Protein AF-A0A2D5MVH7-F1 (afdb_monomer_lite)

Secondary structure (DSSP, 8-state):
-HHHHHHHHTTT--HHHHHHHHHHHHHHHHHHHHHHHHHHS--TT-EETTEEHHHHHHHHHHHHHHHHHHHHHHHHHHHHHHHHT---HHHHHHHHHHHHHHHHHHHHHHH-BSS-HHHHHHHHHHHHHHHHIIIIIIIIIHHHH----GGG--

Foldseek 3Di:
DVVVLVCLLQLNDDDPSVVVLVVLVVLLVVLVVLLVCCLVPPDQDKDFPNHTSVVCVVVLVVLVVQLCVLVVCQSVVSVVCSVVVHDDPSNLVSLVSNLVSLQVSLSRLQRIDDRDPVSSVSSNVSSCSNNCSSVPPRNPVSVVSNDRPPPPDD

Radius of gyration: 17.83 Å; chains: 1; bounding box: 40×26×57 Å

Sequence (154 aa):
MQEEQVSKLWAGLQGTIYYVWFTSMCLTVLSYAYMFYVFVWAPEDAMIFSWSIADTEPFLCACYTLFLGSASQYAYIAITDVRNRERSLLLVANLWLTALMSLLIGSCAISLNRVSDTTNILSIVAGLIFTIHHVVFDAIFWQQSFKPNYNQIV

pLDDT: mean 86.63, std 14.58, range [39.38, 98.25]

Structure (mmCIF, N/CA/C/O backbone):
data_AF-A0A2D5MVH7-F1
#
_entry.id   AF-A0A2D5MVH7-F1
#
loop_
_atom_site.group_PDB
_atom_site.id
_atom_site.type_symbol
_atom_site.label_atom_id
_atom_site.label_alt_id
_atom_site.label_comp_id
_atom_site.label_asym_id
_atom_site.label_entity_id
_atom_site.label_seq_id
_atom_site.pdbx_PDB_ins_code
_atom_site.Cartn_x
_atom_site.Cartn_y
_atom_site.Cartn_z
_atom_site.occupancy
_atom_site.B_iso_or_equiv
_atom_site.auth_seq_id
_atom_site.auth_comp_id
_atom_site.auth_asym_id
_atom_site.auth_atom_id
_atom_site.pdbx_PDB_model_num
ATOM 1 N N . MET A 1 1 ? -20.103 -15.698 24.035 1.00 46.56 1 MET A N 1
ATOM 2 C CA . MET A 1 1 ? -18.987 -14.948 24.661 1.00 46.56 1 MET A CA 1
ATOM 3 C C . MET A 1 1 ? -17.780 -14.818 23.726 1.00 46.56 1 MET A C 1
ATOM 5 O O . MET A 1 1 ? -17.290 -13.711 23.564 1.00 46.56 1 MET A O 1
ATOM 9 N N . GLN A 1 2 ? -17.338 -15.893 23.056 1.00 48.47 2 GLN A N 1
ATOM 10 C CA . GLN A 1 2 ? -16.216 -15.845 22.101 1.00 48.47 2 GLN A CA 1
ATOM 11 C C . GLN A 1 2 ? -16.541 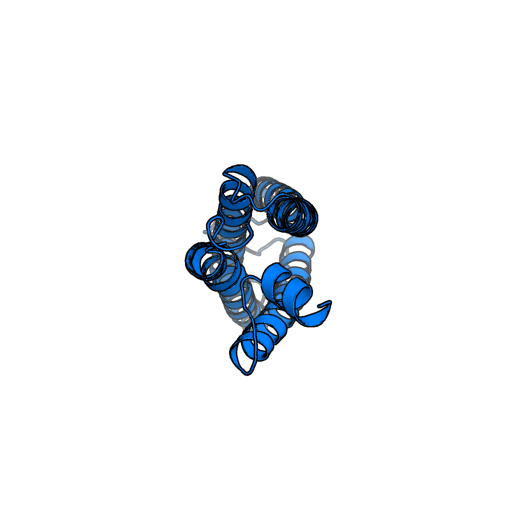-15.065 20.807 1.00 48.47 2 GLN A C 1
ATOM 13 O O . GLN A 1 2 ? -15.754 -14.215 20.410 1.00 48.47 2 GLN A O 1
ATOM 18 N N . GLU A 1 3 ? -17.722 -15.251 20.204 1.00 50.97 3 GLU A N 1
ATOM 19 C CA . GLU A 1 3 ? -18.151 -14.492 19.006 1.00 50.97 3 GLU A CA 1
ATOM 20 C C . GLU A 1 3 ? -18.266 -12.981 19.248 1.00 50.97 3 GLU A C 1
ATOM 22 O O . GLU A 1 3 ? -17.889 -12.178 18.400 1.00 50.97 3 GLU A O 1
ATOM 27 N N . GLU A 1 4 ? -18.728 -12.576 20.431 1.00 53.41 4 GLU A N 1
ATOM 28 C CA . GLU A 1 4 ? -18.854 -11.163 20.788 1.00 53.41 4 GLU A CA 1
ATOM 29 C C . GLU A 1 4 ? -17.474 -10.492 20.900 1.00 53.41 4 GLU A C 1
ATOM 31 O O . GLU A 1 4 ? -17.282 -9.379 20.410 1.00 53.41 4 GLU A O 1
ATOM 36 N N . GLN A 1 5 ? -16.490 -11.197 21.475 1.00 51.62 5 GLN A N 1
ATOM 37 C CA . GLN A 1 5 ? -15.095 -10.753 21.544 1.00 51.62 5 GLN A CA 1
ATOM 38 C C . GLN A 1 5 ? -14.421 -10.730 20.166 1.00 51.62 5 GLN A C 1
ATOM 40 O O . GLN A 1 5 ? -13.716 -9.771 19.862 1.00 51.62 5 GLN A O 1
ATOM 45 N N . VAL A 1 6 ? -14.677 -11.727 19.312 1.00 52.75 6 VAL A N 1
ATOM 46 C CA . VAL A 1 6 ? -14.183 -11.758 17.923 1.00 52.75 6 VAL A CA 1
ATOM 47 C C . VAL A 1 6 ? -14.776 -10.606 17.111 1.00 52.75 6 VAL A C 1
ATOM 49 O O . VAL A 1 6 ? -14.044 -9.927 16.398 1.00 52.75 6 VAL A O 1
ATOM 52 N N . SER A 1 7 ? -16.067 -10.305 17.273 1.00 54.56 7 SER A N 1
ATOM 53 C CA . SER A 1 7 ? -16.689 -9.165 16.591 1.00 54.56 7 SER A CA 1
ATOM 54 C C . SER A 1 7 ? -16.115 -7.818 17.041 1.00 54.56 7 SER A C 1
ATOM 56 O O . SER A 1 7 ? -15.968 -6.902 16.233 1.00 54.56 7 SER A O 1
ATOM 58 N N . LYS A 1 8 ? -15.728 -7.711 18.320 1.00 56.12 8 LYS A N 1
ATOM 59 C CA . LYS A 1 8 ? -15.051 -6.537 18.885 1.00 56.12 8 LYS A CA 1
ATOM 60 C C . LYS A 1 8 ? -13.610 -6.408 18.379 1.00 56.12 8 LYS A C 1
ATOM 62 O O . LYS A 1 8 ? -13.152 -5.284 18.193 1.00 56.12 8 LYS A O 1
ATOM 67 N N . LEU A 1 9 ? -12.932 -7.526 18.100 1.00 56.19 9 LEU A N 1
ATOM 68 C CA . LEU A 1 9 ? -11.567 -7.551 17.561 1.00 56.19 9 LEU A CA 1
ATOM 69 C C . LEU A 1 9 ? -11.475 -6.900 16.170 1.00 56.19 9 LEU A C 1
ATOM 71 O O . LEU A 1 9 ? -10.491 -6.239 15.858 1.00 56.19 9 LEU A O 1
ATOM 75 N N . TRP A 1 10 ? -12.537 -7.029 15.372 1.00 63.31 10 TRP A N 1
ATOM 76 C CA . TRP A 1 10 ? -12.631 -6.487 14.013 1.00 63.31 10 TRP A CA 1
ATOM 77 C C . TRP A 1 10 ? -13.477 -5.213 13.924 1.00 63.31 10 TRP A C 1
ATOM 79 O O . TRP A 1 10 ? -14.102 -4.955 12.898 1.00 63.31 10 TRP A O 1
ATOM 89 N N . ALA A 1 11 ? -13.550 -4.431 15.007 1.00 62.09 11 ALA A N 1
ATOM 90 C CA . ALA A 1 11 ? -14.306 -3.175 15.057 1.00 62.09 11 ALA A CA 1
ATOM 91 C C . ALA A 1 11 ? -15.783 -3.296 14.614 1.00 62.09 11 ALA A C 1
ATOM 93 O O . ALA A 1 11 ? -16.362 -2.339 14.106 1.00 62.09 11 ALA A O 1
ATOM 94 N N . GLY A 1 12 ? -16.402 -4.466 14.798 1.00 63.19 12 GLY A N 1
ATOM 95 C CA . GLY A 1 12 ? -17.782 -4.721 14.388 1.00 63.19 12 GLY A CA 1
ATOM 96 C C . GLY A 1 12 ? -17.965 -5.130 12.922 1.00 63.19 12 GLY A C 1
ATOM 97 O O . GLY A 1 12 ? -19.104 -5.136 12.458 1.00 63.19 12 GLY A O 1
ATOM 98 N N . LEU A 1 13 ? -16.902 -5.495 12.189 1.00 69.56 13 LEU A N 1
ATOM 99 C CA . LEU A 1 13 ? -17.022 -6.085 10.849 1.00 69.56 13 LEU A CA 1
ATOM 100 C C . LEU A 1 13 ? -17.851 -7.376 10.910 1.00 69.56 13 LEU A C 1
ATOM 102 O O . LEU A 1 13 ? -17.404 -8.400 11.424 1.00 69.56 13 LEU A O 1
ATOM 106 N N . GLN A 1 14 ? -19.068 -7.323 10.372 1.00 75.25 14 GLN A N 1
ATOM 107 C CA . GLN A 1 14 ? -19.988 -8.456 10.278 1.00 75.25 14 GLN A CA 1
ATOM 108 C C . GLN A 1 14 ? -20.748 -8.421 8.943 1.00 75.25 14 GLN A C 1
ATOM 110 O O . GLN A 1 14 ? -20.835 -7.383 8.279 1.00 75.25 14 GLN A O 1
ATOM 115 N N . GLY A 1 15 ? -21.311 -9.566 8.547 1.00 82.31 15 GLY A N 1
ATOM 116 C CA . GLY A 1 15 ? -22.154 -9.684 7.355 1.00 82.31 15 GLY A CA 1
ATOM 117 C C . GLY A 1 15 ? -21.433 -9.297 6.059 1.00 82.31 15 GLY A C 1
ATOM 118 O O . GLY A 1 15 ? -20.262 -9.613 5.864 1.00 82.31 15 GLY A O 1
ATOM 119 N N . THR A 1 16 ? -22.128 -8.601 5.158 1.00 85.94 16 THR A N 1
ATOM 120 C CA . THR A 1 16 ? -21.599 -8.219 3.836 1.00 85.94 16 THR A CA 1
ATOM 121 C C . THR A 1 16 ? -20.326 -7.377 3.916 1.00 85.94 16 THR A C 1
ATOM 123 O O . THR A 1 16 ? -19.423 -7.565 3.105 1.00 85.94 16 THR A O 1
ATOM 126 N N . ILE A 1 17 ? -20.217 -6.483 4.905 1.00 83.62 17 ILE A N 1
ATOM 127 C CA . ILE A 1 17 ? -19.053 -5.595 5.046 1.00 83.62 17 ILE A CA 1
ATOM 128 C C . ILE A 1 17 ? -17.791 -6.410 5.350 1.00 83.62 17 ILE A C 1
ATOM 130 O O . ILE A 1 17 ? -16.737 -6.119 4.792 1.00 83.62 17 ILE A O 1
ATOM 134 N N . TYR A 1 18 ? -17.904 -7.474 6.155 1.00 84.25 18 TYR A N 1
ATOM 135 C CA . TYR A 1 18 ? -16.789 -8.388 6.407 1.00 84.25 18 TYR A CA 1
ATOM 136 C C . TYR A 1 18 ? -16.282 -9.039 5.114 1.00 84.25 18 TYR A C 1
ATOM 138 O O . TYR A 1 18 ? -15.082 -9.033 4.861 1.00 84.25 18 TYR A O 1
ATOM 146 N N . TYR A 1 19 ? -17.179 -9.547 4.262 1.00 89.00 19 TYR A N 1
ATOM 147 C CA . TYR A 1 19 ? 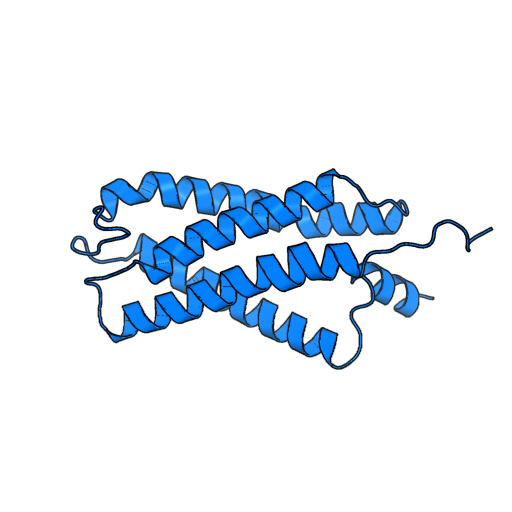-16.775 -10.178 3.001 1.00 89.00 19 TYR A CA 1
ATOM 148 C C . TYR A 1 19 ? -16.145 -9.184 2.023 1.00 89.00 19 TYR A C 1
ATOM 150 O O . TYR A 1 19 ? -15.166 -9.526 1.361 1.00 89.00 19 TYR A O 1
ATOM 158 N N . VAL A 1 20 ? -16.662 -7.953 1.951 1.00 90.81 20 VAL A N 1
ATOM 159 C CA . VAL A 1 20 ? -16.069 -6.882 1.134 1.00 90.81 20 VAL A CA 1
ATOM 160 C C . VAL A 1 20 ? -14.669 -6.537 1.639 1.00 90.81 20 VAL A C 1
ATOM 162 O O . VAL A 1 20 ? -13.729 -6.498 0.846 1.00 90.81 20 VAL A O 1
ATOM 165 N N . TRP A 1 21 ? -14.517 -6.350 2.952 1.00 90.38 21 TRP A N 1
ATOM 166 C CA . TRP A 1 21 ? -13.227 -6.083 3.582 1.00 90.38 21 TRP A CA 1
ATOM 167 C C . TRP A 1 21 ? -12.229 -7.220 3.333 1.00 90.38 21 TRP A C 1
ATOM 169 O O . TRP A 1 21 ? -11.128 -6.970 2.850 1.00 90.38 21 TRP A O 1
ATOM 179 N N . PHE A 1 22 ? -12.627 -8.470 3.580 1.00 90.50 22 PHE A N 1
ATOM 180 C CA . PHE A 1 22 ? -11.770 -9.644 3.415 1.00 90.50 22 PHE A CA 1
ATOM 181 C C . PHE A 1 22 ? -11.350 -9.850 1.956 1.00 90.50 22 PHE A C 1
ATOM 183 O O . PHE A 1 22 ? -10.175 -10.069 1.670 1.00 90.50 22 PHE A O 1
ATOM 190 N N . THR A 1 23 ? -12.289 -9.714 1.015 1.00 94.38 23 THR A N 1
ATOM 191 C CA . THR A 1 23 ? -11.983 -9.777 -0.424 1.00 94.38 23 THR A CA 1
ATOM 192 C C . THR A 1 23 ? -10.993 -8.681 -0.800 1.00 94.38 23 THR A C 1
ATOM 194 O O . THR A 1 23 ? -10.003 -8.944 -1.479 1.00 94.38 23 THR A O 1
ATOM 197 N N . SER A 1 24 ? -11.229 -7.456 -0.323 1.00 95.25 24 SER A N 1
ATOM 198 C CA . SER A 1 24 ? -10.323 -6.338 -0.553 1.00 95.25 24 SER A CA 1
ATOM 199 C C . SER A 1 24 ? -8.940 -6.607 0.042 1.00 95.25 24 SER A C 1
ATOM 201 O O . SER A 1 24 ? -7.961 -6.347 -0.640 1.00 95.25 24 SER A O 1
ATOM 203 N N . MET A 1 25 ? -8.840 -7.200 1.234 1.00 93.81 25 MET A N 1
ATOM 204 C CA . MET A 1 25 ? -7.570 -7.584 1.861 1.00 93.81 25 MET A CA 1
ATOM 205 C C . MET A 1 25 ? -6.810 -8.611 1.010 1.00 93.81 25 MET A C 1
ATOM 207 O O . MET A 1 25 ? -5.621 -8.438 0.749 1.00 93.81 25 MET A O 1
ATOM 211 N N . CYS A 1 26 ? -7.483 -9.659 0.523 1.00 96.38 26 CYS A N 1
ATOM 212 C CA . CYS A 1 26 ? -6.863 -10.644 -0.367 1.00 96.38 26 CYS A CA 1
ATOM 213 C C . CYS A 1 26 ? -6.345 -9.997 -1.658 1.00 96.38 26 CYS A C 1
ATOM 215 O O . CYS A 1 26 ? -5.221 -10.272 -2.077 1.00 96.38 26 CYS A O 1
ATOM 217 N N . LEU A 1 27 ? -7.138 -9.110 -2.266 1.00 97.44 27 LEU A N 1
ATOM 218 C CA . LEU A 1 27 ? -6.720 -8.366 -3.453 1.00 97.44 27 LEU A CA 1
ATOM 219 C C . LEU A 1 27 ? -5.535 -7.442 -3.150 1.00 97.44 27 LEU A C 1
ATOM 221 O O . LEU A 1 27 ? -4.608 -7.383 -3.944 1.00 97.44 27 LEU A O 1
ATOM 225 N N . THR A 1 28 ? -5.511 -6.785 -1.992 1.00 96.38 28 THR A N 1
ATOM 226 C CA . THR A 1 28 ? -4.395 -5.946 -1.532 1.00 96.38 28 THR A CA 1
ATOM 227 C C . THR A 1 28 ? -3.100 -6.738 -1.398 1.00 96.38 28 THR A C 1
ATOM 229 O O . THR A 1 28 ? -2.061 -6.270 -1.855 1.00 96.38 28 THR A O 1
ATOM 232 N N . VAL A 1 29 ? -3.146 -7.955 -0.845 1.00 95.19 29 VAL A N 1
ATOM 233 C CA . VAL A 1 29 ? -1.968 -8.839 -0.752 1.00 95.19 29 VAL A CA 1
ATOM 234 C C . VAL A 1 29 ? -1.451 -9.221 -2.141 1.00 95.19 29 VAL A C 1
ATOM 236 O O . VAL A 1 29 ? -0.244 -9.171 -2.383 1.00 95.19 29 VAL A O 1
ATOM 239 N N . LEU A 1 30 ? -2.348 -9.560 -3.072 1.00 97.50 30 LEU A N 1
ATOM 240 C CA . LEU A 1 30 ? -1.970 -9.873 -4.454 1.00 97.50 30 LEU A CA 1
ATOM 241 C C . LEU A 1 30 ? -1.393 -8.649 -5.178 1.00 97.50 30 LEU A C 1
ATOM 243 O O . LEU A 1 30 ? -0.358 -8.760 -5.830 1.00 97.50 30 LEU A O 1
ATOM 247 N N . SER A 1 31 ? -2.018 -7.481 -5.020 1.00 97.62 31 SER A N 1
ATOM 248 C CA . SER A 1 31 ? -1.546 -6.209 -5.572 1.00 97.62 31 SER A CA 1
ATOM 249 C C . SER A 1 31 ? -0.171 -5.836 -5.033 1.00 97.62 31 SER A C 1
ATOM 251 O O . SER A 1 31 ? 0.693 -5.437 -5.807 1.00 97.62 31 SER A O 1
ATOM 253 N N . TYR A 1 32 ? 0.060 -6.006 -3.729 1.00 95.50 32 TYR A N 1
ATOM 254 C CA . TYR A 1 32 ? 1.365 -5.792 -3.108 1.00 95.50 32 TYR A CA 1
ATOM 255 C C . TYR A 1 32 ? 2.429 -6.704 -3.724 1.00 95.50 32 TYR A C 1
ATOM 257 O O . TYR A 1 32 ? 3.468 -6.219 -4.166 1.00 95.50 32 TYR A O 1
ATOM 265 N N . ALA A 1 33 ? 2.163 -8.013 -3.800 1.00 95.56 33 ALA A N 1
ATOM 266 C CA . ALA A 1 33 ? 3.109 -8.977 -4.360 1.00 95.56 33 ALA A CA 1
ATOM 267 C C . ALA A 1 33 ? 3.419 -8.679 -5.836 1.00 95.56 33 ALA A C 1
ATOM 269 O O . ALA A 1 33 ? 4.578 -8.717 -6.248 1.00 95.56 33 ALA A O 1
ATOM 270 N N . TYR A 1 34 ? 2.391 -8.328 -6.613 1.00 96.75 34 TYR A N 1
ATOM 271 C CA . TYR A 1 34 ? 2.537 -7.918 -8.004 1.00 96.75 34 TYR A CA 1
ATOM 272 C C . TYR A 1 34 ? 3.378 -6.642 -8.144 1.00 96.75 34 TYR A C 1
ATOM 274 O O . TYR A 1 34 ? 4.341 -6.638 -8.902 1.00 96.75 34 TYR A O 1
ATOM 282 N N . MET A 1 35 ? 3.063 -5.572 -7.408 1.00 96.00 35 MET A N 1
ATOM 283 C CA . MET A 1 35 ? 3.806 -4.309 -7.501 1.00 96.00 35 MET A CA 1
ATOM 284 C C . MET A 1 35 ? 5.252 -4.462 -7.039 1.00 96.00 35 MET A C 1
ATOM 286 O O . MET A 1 35 ? 6.151 -3.919 -7.674 1.00 96.00 35 MET A O 1
ATOM 290 N N . PHE A 1 36 ? 5.492 -5.230 -5.974 1.00 94.25 36 PHE A N 1
ATOM 291 C CA . PHE A 1 36 ? 6.843 -5.553 -5.528 1.00 94.25 36 PHE A CA 1
ATOM 292 C C . PHE A 1 36 ? 7.629 -6.264 -6.638 1.00 94.25 36 PHE A C 1
ATOM 294 O O . PHE A 1 36 ? 8.756 -5.874 -6.941 1.00 94.25 36 PHE A O 1
ATOM 301 N N . TYR A 1 37 ? 7.010 -7.250 -7.299 1.00 93.94 37 TYR A N 1
ATOM 302 C CA . TYR A 1 37 ? 7.608 -7.919 -8.452 1.00 93.94 37 TYR A CA 1
ATOM 303 C C . TYR A 1 37 ? 7.871 -6.958 -9.621 1.00 93.94 37 TYR A C 1
ATOM 305 O O . TYR A 1 37 ? 8.937 -6.966 -10.226 1.00 93.94 37 TYR A O 1
ATOM 313 N N . VAL A 1 38 ? 6.930 -6.080 -9.944 1.00 94.06 38 VAL A N 1
ATOM 314 C CA . VAL A 1 38 ? 7.136 -5.137 -11.044 1.00 94.06 38 VAL A CA 1
ATOM 315 C C . VAL A 1 38 ? 8.263 -4.160 -10.734 1.00 94.06 38 VAL A C 1
ATOM 317 O O . VAL A 1 38 ? 9.072 -3.914 -11.612 1.00 94.06 38 VAL A O 1
ATOM 320 N N . PHE A 1 39 ? 8.367 -3.622 -9.519 1.00 93.56 39 PHE A N 1
ATOM 321 C CA . PHE A 1 39 ? 9.405 -2.634 -9.214 1.00 93.56 39 PHE A CA 1
ATOM 322 C C . PHE A 1 39 ? 10.808 -3.223 -9.104 1.00 93.56 39 PHE A C 1
ATOM 324 O O . PHE A 1 39 ? 11.762 -2.566 -9.504 1.00 93.56 39 PHE A O 1
ATOM 331 N N . VAL A 1 40 ? 10.948 -4.442 -8.581 1.00 91.19 40 VAL A N 1
ATOM 332 C CA . VAL A 1 40 ? 12.267 -5.080 -8.431 1.00 91.19 40 VAL A CA 1
ATOM 333 C C . VAL A 1 40 ? 12.768 -5.667 -9.756 1.00 91.19 40 VAL A C 1
ATOM 335 O O . VAL A 1 40 ? 13.970 -5.683 -9.995 1.00 91.19 40 VAL A O 1
ATOM 338 N N . TRP A 1 41 ? 11.866 -6.129 -10.627 1.00 91.00 41 TRP A N 1
ATOM 339 C CA . TRP A 1 41 ? 12.211 -6.745 -11.916 1.00 91.00 41 TRP A CA 1
ATOM 340 C C . TRP A 1 41 ? 11.783 -5.895 -13.124 1.00 91.00 41 TRP A C 1
ATOM 342 O O . TRP A 1 41 ? 11.663 -6.415 -14.235 1.00 91.00 41 TRP A O 1
ATOM 352 N N . ALA A 1 42 ? 11.536 -4.597 -12.924 1.00 85.38 42 ALA A N 1
ATOM 353 C CA . ALA A 1 42 ? 11.261 -3.665 -14.014 1.00 85.38 42 ALA A CA 1
ATOM 354 C C . ALA A 1 42 ? 12.464 -3.590 -14.972 1.00 85.38 42 ALA A C 1
ATOM 356 O O . ALA A 1 42 ? 13.611 -3.684 -14.528 1.00 85.38 42 ALA A O 1
ATOM 357 N N . PRO A 1 43 ? 12.226 -3.397 -16.280 1.00 81.81 43 PRO A N 1
ATOM 358 C CA . PRO A 1 43 ? 13.307 -3.155 -17.223 1.00 81.81 43 PRO A CA 1
ATOM 359 C C . PRO A 1 43 ? 14.006 -1.819 -16.920 1.00 81.81 43 PRO A C 1
ATOM 361 O O . PRO A 1 43 ? 13.416 -0.912 -16.333 1.00 81.81 43 PRO A O 1
ATOM 364 N N . GLU A 1 44 ? 15.270 -1.688 -17.329 1.00 84.75 44 GLU A N 1
ATOM 365 C CA . GLU A 1 44 ? 16.108 -0.516 -17.020 1.00 84.75 44 GLU A CA 1
ATOM 366 C C . GLU A 1 44 ? 15.557 0.806 -17.585 1.00 84.75 44 GLU A C 1
ATOM 368 O O . GLU A 1 44 ? 15.842 1.876 -17.049 1.00 84.75 44 GLU A O 1
ATOM 373 N N . ASP A 1 45 ? 14.761 0.747 -18.655 1.00 89.50 45 ASP A N 1
ATOM 374 C CA . ASP A 1 45 ? 14.121 1.902 -19.290 1.00 89.50 45 ASP A CA 1
ATOM 375 C C . ASP A 1 45 ? 12.777 2.298 -18.655 1.00 89.50 45 ASP A C 1
ATOM 377 O O . ASP A 1 45 ? 12.175 3.300 -19.066 1.00 89.50 45 ASP A O 1
ATOM 381 N N . ALA A 1 46 ? 12.317 1.545 -17.650 1.00 91.19 46 ALA A N 1
ATOM 382 C CA . ALA A 1 46 ? 11.132 1.872 -16.877 1.00 91.19 46 ALA A CA 1
ATOM 383 C C . ALA A 1 46 ? 11.314 3.191 -16.122 1.00 91.19 46 ALA A C 1
ATOM 385 O O . ALA A 1 46 ? 12.368 3.482 -15.551 1.00 91.19 46 ALA A O 1
ATOM 386 N N . MET A 1 47 ? 10.239 3.976 -16.076 1.00 94.19 47 MET A N 1
ATOM 387 C CA . MET A 1 47 ? 10.246 5.283 -15.425 1.00 94.19 47 MET A CA 1
ATOM 388 C C . MET A 1 47 ? 9.093 5.402 -14.435 1.00 94.19 47 MET A C 1
ATOM 390 O O . MET A 1 47 ? 7.974 4.973 -14.721 1.00 94.19 47 MET A O 1
ATOM 394 N N . ILE A 1 48 ? 9.351 6.067 -13.308 1.00 94.44 48 ILE A N 1
ATOM 395 C CA . ILE A 1 48 ? 8.362 6.404 -12.275 1.00 94.44 48 ILE A CA 1
ATOM 396 C C . ILE A 1 48 ? 8.454 7.910 -12.036 1.00 94.44 48 ILE A C 1
ATOM 398 O O . ILE A 1 48 ? 9.530 8.428 -11.774 1.00 94.44 48 ILE A O 1
ATOM 402 N N . PHE A 1 49 ? 7.353 8.649 -12.192 1.00 92.94 49 PHE A N 1
ATOM 403 C CA . PHE A 1 49 ? 7.353 10.128 -12.157 1.00 92.94 49 PHE A CA 1
ATOM 404 C C . PHE A 1 49 ? 8.402 10.807 -13.060 1.00 92.94 49 PHE A C 1
ATOM 406 O O . PHE A 1 49 ? 8.824 11.930 -12.797 1.00 92.94 49 PHE A O 1
ATOM 413 N N . SER A 1 50 ? 8.794 10.166 -14.163 1.00 92.50 50 SER A N 1
ATOM 414 C CA . SER A 1 50 ? 9.890 10.625 -15.040 1.00 92.50 50 SER A CA 1
ATOM 415 C C . SER A 1 50 ? 11.291 10.544 -14.421 1.00 92.50 50 SER A C 1
ATOM 417 O O . SER A 1 50 ? 12.238 11.069 -15.001 1.00 92.50 50 SER A O 1
ATOM 419 N N . TRP A 1 51 ? 11.444 9.853 -13.295 1.00 94.50 51 TRP A N 1
ATOM 420 C CA . TRP A 1 51 ? 12.728 9.411 -12.761 1.00 94.50 51 TRP A CA 1
ATOM 421 C C . TRP A 1 51 ? 13.051 8.016 -13.279 1.00 94.50 51 TRP A C 1
ATOM 423 O O . TRP A 1 51 ? 12.139 7.224 -13.544 1.00 94.50 51 TRP A O 1
ATOM 433 N N . SER A 1 52 ? 14.343 7.724 -13.432 1.00 92.56 52 SER A N 1
ATOM 434 C CA . SER A 1 52 ? 14.775 6.364 -13.738 1.00 92.56 52 SER A CA 1
ATOM 435 C C . SER A 1 52 ? 14.411 5.428 -12.583 1.00 92.56 52 SER A C 1
ATOM 437 O O . SER A 1 52 ? 14.237 5.862 -11.435 1.00 92.56 52 SER A O 1
ATOM 439 N N . ILE A 1 53 ? 14.299 4.130 -12.867 1.00 88.56 53 ILE A N 1
ATOM 440 C CA . ILE A 1 53 ? 14.031 3.143 -11.817 1.00 88.56 53 ILE A CA 1
ATOM 441 C C . ILE A 1 53 ? 15.119 3.170 -10.728 1.00 88.56 53 ILE A C 1
ATOM 443 O O . ILE A 1 53 ? 14.789 3.126 -9.544 1.00 88.56 53 ILE A O 1
ATOM 447 N N . ALA A 1 54 ? 16.384 3.375 -11.116 1.00 89.06 54 ALA A N 1
ATOM 448 C CA . ALA A 1 54 ? 17.522 3.477 -10.203 1.00 89.06 54 ALA A CA 1
ATOM 449 C C . ALA A 1 54 ? 17.415 4.691 -9.263 1.00 89.06 54 ALA A C 1
ATOM 451 O O . ALA A 1 54 ? 17.674 4.576 -8.067 1.00 89.06 54 ALA A O 1
ATOM 452 N N . ASP A 1 55 ? 16.966 5.843 -9.772 1.00 93.25 55 ASP A N 1
ATOM 453 C CA . ASP A 1 55 ? 16.759 7.041 -8.945 1.00 93.25 55 ASP A CA 1
ATOM 454 C C . ASP A 1 55 ? 15.572 6.880 -7.981 1.00 93.25 55 ASP A C 1
ATOM 456 O O . ASP A 1 55 ? 15.525 7.501 -6.916 1.00 93.25 55 ASP A O 1
ATOM 460 N N . THR A 1 56 ? 14.600 6.041 -8.346 1.00 93.12 56 THR A N 1
ATOM 461 C CA . THR A 1 56 ? 13.384 5.806 -7.554 1.00 93.12 56 THR A CA 1
ATOM 462 C C . THR A 1 56 ? 13.576 4.708 -6.501 1.00 93.12 56 THR A C 1
ATOM 464 O O . THR A 1 56 ? 12.858 4.677 -5.498 1.00 93.12 56 THR A O 1
ATOM 467 N N . GLU A 1 57 ? 14.554 3.818 -6.683 1.00 92.38 57 GLU A N 1
ATOM 468 C CA . GLU A 1 57 ? 14.793 2.657 -5.819 1.00 92.38 57 GLU A CA 1
ATOM 469 C C . GLU A 1 57 ? 14.928 3.017 -4.325 1.00 92.38 57 GLU A C 1
ATOM 471 O O . GLU A 1 57 ? 14.213 2.412 -3.516 1.00 92.38 57 GLU A O 1
ATOM 476 N N . PRO A 1 58 ? 15.726 4.025 -3.905 1.00 95.12 58 PRO A N 1
ATOM 477 C CA . PRO A 1 58 ? 15.846 4.364 -2.486 1.00 95.12 58 PRO A CA 1
ATOM 478 C C . PRO A 1 58 ? 14.519 4.838 -1.882 1.00 95.12 58 PRO A C 1
ATOM 480 O O . PRO A 1 58 ? 14.194 4.510 -0.738 1.00 95.12 58 PRO A O 1
ATOM 483 N N . PHE A 1 59 ? 13.729 5.585 -2.661 1.00 96.00 59 PHE A N 1
ATOM 484 C CA . PHE A 1 59 ? 12.417 6.071 -2.245 1.00 96.00 59 PHE A CA 1
ATOM 485 C C . PHE A 1 59 ? 11.422 4.919 -2.073 1.00 96.00 59 PHE A C 1
ATOM 487 O O . PHE A 1 59 ? 10.753 4.832 -1.040 1.00 96.00 59 PHE A O 1
ATOM 494 N N . LEU A 1 60 ? 11.357 4.003 -3.045 1.00 95.81 60 LEU A N 1
ATOM 495 C CA . LEU A 1 60 ? 10.514 2.810 -2.956 1.00 95.81 60 LEU A CA 1
ATOM 496 C C . LEU A 1 60 ? 10.931 1.928 -1.780 1.00 95.81 60 LEU A C 1
ATOM 498 O O . LEU A 1 60 ? 10.070 1.514 -1.008 1.00 95.81 60 LEU A O 1
ATOM 502 N N . CYS A 1 61 ? 12.229 1.695 -1.586 1.00 95.81 61 CYS A N 1
ATOM 503 C CA . CYS A 1 61 ? 12.746 0.902 -0.473 1.00 95.81 61 CYS A CA 1
ATOM 504 C C . CYS A 1 61 ? 12.333 1.487 0.888 1.00 95.81 61 CYS A C 1
ATOM 506 O O . CYS A 1 61 ? 11.837 0.761 1.755 1.00 95.81 61 CYS A O 1
ATOM 508 N N . ALA A 1 62 ? 12.448 2.808 1.059 1.00 97.50 62 ALA A N 1
ATOM 509 C CA . ALA A 1 62 ? 11.985 3.491 2.264 1.00 97.50 62 ALA A CA 1
ATOM 510 C C . ALA A 1 62 ? 10.468 3.327 2.467 1.00 97.50 62 ALA A C 1
ATOM 512 O O . ALA A 1 62 ? 10.031 2.967 3.564 1.00 97.50 62 ALA A O 1
ATOM 513 N N . CYS A 1 63 ? 9.672 3.519 1.409 1.00 97.44 63 CYS A N 1
ATOM 514 C CA . CYS A 1 63 ? 8.219 3.364 1.473 1.00 97.44 63 CYS A CA 1
ATOM 515 C C . CYS A 1 63 ? 7.807 1.929 1.830 1.00 97.44 63 CYS A C 1
ATOM 517 O O . CYS A 1 63 ? 7.002 1.742 2.739 1.00 97.44 63 CYS A O 1
ATOM 519 N N . TYR A 1 64 ? 8.376 0.917 1.169 1.00 96.12 64 TYR A N 1
ATOM 520 C CA . TYR A 1 64 ? 8.095 -0.496 1.444 1.00 96.12 64 TYR A CA 1
ATOM 521 C C . TYR A 1 64 ? 8.525 -0.903 2.855 1.00 96.12 64 TYR A C 1
ATOM 523 O O . TYR A 1 64 ? 7.793 -1.623 3.531 1.00 96.12 64 TYR A O 1
ATOM 531 N N . THR A 1 65 ? 9.671 -0.412 3.333 1.00 96.44 65 THR A N 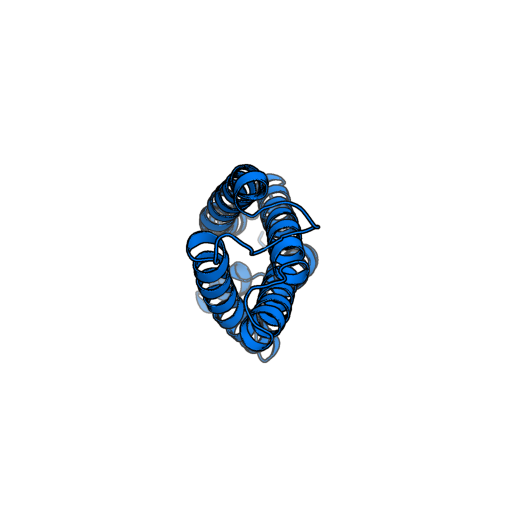1
ATOM 532 C CA . THR A 1 65 ? 10.163 -0.707 4.687 1.00 96.44 65 THR A CA 1
ATOM 533 C C . THR A 1 65 ? 9.229 -0.140 5.753 1.00 96.44 65 THR A C 1
ATOM 535 O O . THR A 1 65 ? 8.820 -0.859 6.666 1.00 96.44 65 THR A O 1
ATOM 538 N N . LEU A 1 66 ? 8.849 1.136 5.632 1.00 97.56 66 LEU A N 1
ATOM 539 C CA . LEU A 1 66 ? 7.919 1.779 6.563 1.00 97.56 66 LEU A CA 1
ATOM 540 C C . LEU A 1 66 ? 6.513 1.179 6.467 1.00 97.56 66 LEU A C 1
ATOM 542 O O . LEU A 1 66 ? 5.865 0.978 7.496 1.00 97.56 66 LEU A O 1
ATOM 546 N N . PHE A 1 67 ? 6.058 0.845 5.257 1.00 96.88 67 PHE A N 1
ATOM 547 C CA . PHE A 1 67 ? 4.795 0.148 5.036 1.00 96.88 67 PHE A CA 1
ATOM 548 C C . PHE A 1 67 ? 4.781 -1.207 5.746 1.00 96.88 67 PHE A C 1
ATOM 550 O O . PHE A 1 67 ? 3.900 -1.457 6.558 1.00 96.88 67 PHE A O 1
ATOM 557 N N . LEU A 1 68 ? 5.769 -2.071 5.501 1.00 94.12 68 LEU A N 1
ATOM 558 C CA . LEU A 1 68 ? 5.805 -3.411 6.088 1.00 94.12 68 LEU A CA 1
ATOM 559 C C . LEU A 1 68 ? 5.992 -3.354 7.609 1.00 94.12 68 LEU A C 1
ATOM 561 O O . LEU A 1 68 ? 5.358 -4.110 8.350 1.00 94.12 68 LEU A O 1
ATOM 565 N N . GLY A 1 69 ? 6.831 -2.431 8.086 1.00 95.12 69 GLY A N 1
ATOM 566 C CA . GLY A 1 69 ? 7.033 -2.197 9.511 1.00 95.12 69 GLY A CA 1
ATOM 567 C C . GLY A 1 69 ? 5.735 -1.803 10.214 1.00 95.12 69 GLY A C 1
ATOM 568 O O . GLY A 1 69 ? 5.391 -2.397 11.231 1.00 95.12 69 GLY A O 1
ATOM 569 N N . SER A 1 70 ? 4.974 -0.868 9.645 1.00 94.88 70 SER A N 1
ATOM 570 C CA . SER A 1 70 ? 3.691 -0.448 10.221 1.00 94.88 70 SER A CA 1
ATOM 571 C C . SER A 1 70 ? 2.589 -1.503 10.049 1.00 94.88 70 SER A C 1
ATOM 573 O O . SER A 1 70 ? 1.928 -1.879 11.020 1.00 94.88 70 SER A O 1
ATOM 575 N N . ALA A 1 71 ? 2.438 -2.091 8.863 1.00 91.31 71 ALA A N 1
ATOM 576 C CA . ALA A 1 71 ? 1.439 -3.127 8.601 1.00 91.31 71 ALA A CA 1
ATOM 577 C C . ALA A 1 71 ? 1.630 -4.376 9.484 1.00 91.31 71 ALA A C 1
ATOM 579 O O . ALA A 1 71 ? 0.655 -4.943 9.973 1.00 91.31 71 ALA A O 1
ATOM 580 N N . SER A 1 72 ? 2.873 -4.792 9.753 1.00 89.69 72 SER A N 1
ATOM 581 C CA . SER A 1 72 ? 3.150 -5.950 10.622 1.00 89.69 72 SER A CA 1
ATOM 582 C C . SER A 1 72 ? 2.812 -5.702 12.096 1.00 89.69 72 SER A C 1
ATOM 584 O O . SER A 1 72 ? 2.421 -6.628 12.808 1.00 89.69 72 SER A O 1
ATOM 586 N N . GLN A 1 73 ? 2.906 -4.453 12.558 1.00 91.38 73 GLN A N 1
ATOM 587 C CA . GLN A 1 73 ? 2.570 -4.078 13.933 1.00 91.38 73 GLN A CA 1
ATOM 588 C C . GLN A 1 73 ? 1.059 -3.990 14.175 1.00 91.38 73 GLN A C 1
ATOM 590 O O . GLN A 1 73 ? 0.619 -4.153 15.316 1.00 91.38 73 GLN A O 1
ATOM 595 N N . TYR A 1 74 ? 0.264 -3.772 13.120 1.00 86.31 74 TYR A N 1
ATOM 596 C CA . TYR A 1 74 ? -1.181 -3.550 13.211 1.00 86.31 74 TYR A CA 1
ATOM 597 C C . TYR A 1 74 ? -1.889 -4.605 14.066 1.00 86.31 74 TYR A C 1
ATOM 599 O O . TYR A 1 74 ? -2.559 -4.249 15.033 1.00 86.31 74 TYR A O 1
ATOM 607 N N . ALA A 1 75 ? -1.711 -5.893 13.754 1.00 82.44 75 ALA A N 1
ATOM 608 C CA . ALA A 1 75 ? -2.438 -6.965 14.432 1.00 82.44 75 ALA A CA 1
ATOM 609 C C . ALA A 1 75 ? -2.121 -7.012 15.935 1.00 82.44 75 ALA A C 1
ATOM 611 O O . ALA A 1 75 ? -3.022 -7.146 16.762 1.00 82.44 75 ALA A O 1
ATOM 612 N N . TYR A 1 76 ? -0.846 -6.851 16.299 1.00 86.81 76 TYR A N 1
ATOM 613 C CA . TYR A 1 76 ? -0.413 -6.862 17.694 1.00 86.81 76 TYR A CA 1
ATOM 614 C C . TYR A 1 76 ? -0.988 -5.679 18.485 1.00 86.81 76 TYR A C 1
ATOM 616 O O . TYR A 1 76 ? -1.538 -5.866 19.575 1.00 86.81 76 TYR A O 1
ATOM 624 N N . ILE A 1 77 ? -0.896 -4.466 17.930 1.00 87.75 77 ILE A N 1
ATOM 625 C CA . ILE A 1 77 ? -1.406 -3.259 18.588 1.00 87.75 77 ILE A CA 1
ATOM 626 C C . ILE A 1 77 ? -2.940 -3.319 18.675 1.00 87.75 77 ILE A C 1
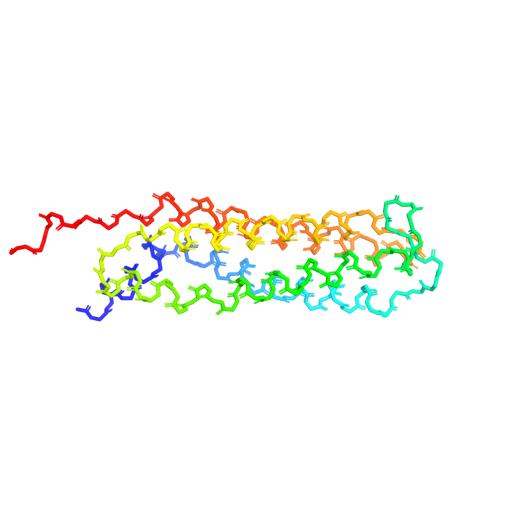ATOM 628 O O . ILE A 1 77 ? -3.493 -3.076 19.742 1.00 87.75 77 ILE A O 1
ATOM 632 N N . ALA A 1 78 ? -3.631 -3.735 17.608 1.00 82.88 78 ALA A N 1
ATOM 633 C CA . ALA A 1 78 ? -5.088 -3.881 17.588 1.00 82.88 78 ALA A CA 1
ATOM 634 C C . ALA A 1 78 ? -5.601 -4.877 18.636 1.00 82.88 78 ALA A C 1
ATOM 636 O O . ALA A 1 78 ? -6.548 -4.575 19.362 1.00 82.88 78 ALA A O 1
ATOM 637 N N . ILE A 1 79 ? -4.958 -6.041 18.774 1.00 82.44 79 ILE A N 1
ATOM 638 C CA . ILE A 1 79 ? -5.314 -7.021 19.810 1.00 82.44 79 ILE A CA 1
ATOM 639 C C . ILE A 1 79 ? -5.084 -6.441 21.212 1.00 82.44 79 ILE A C 1
ATOM 641 O O . ILE A 1 79 ? -5.902 -6.655 22.109 1.00 82.44 79 ILE A O 1
ATOM 645 N N . THR A 1 80 ? -3.989 -5.702 21.405 1.00 85.50 80 THR A N 1
ATOM 646 C CA . THR A 1 80 ? -3.658 -5.069 22.689 1.00 85.50 80 THR A CA 1
ATOM 647 C C . THR A 1 80 ? -4.693 -4.011 23.070 1.00 85.50 80 THR A C 1
ATOM 649 O O . THR A 1 80 ? -5.210 -4.047 24.185 1.00 85.50 80 THR A O 1
ATOM 652 N N . ASP A 1 81 ? -5.071 -3.146 22.132 1.00 82.44 81 ASP A N 1
ATOM 653 C CA . ASP A 1 81 ? -6.108 -2.123 22.300 1.00 82.44 81 ASP A CA 1
ATOM 654 C C . ASP A 1 81 ? -7.469 -2.746 22.639 1.00 82.44 81 ASP A C 1
ATOM 656 O O . ASP A 1 81 ? -8.144 -2.330 23.583 1.00 82.44 81 ASP A O 1
ATOM 660 N N . VAL A 1 82 ? -7.852 -3.821 21.943 1.00 77.94 82 VAL A N 1
ATOM 661 C CA . VAL A 1 82 ? -9.092 -4.562 22.230 1.00 77.94 82 VAL A CA 1
ATOM 662 C C . VAL A 1 82 ? -9.059 -5.176 23.630 1.00 77.94 82 VAL A C 1
ATOM 664 O O . VAL A 1 82 ? -10.044 -5.085 24.368 1.00 77.94 82 VAL A O 1
ATOM 667 N N . ARG A 1 83 ? -7.935 -5.794 24.014 1.00 80.56 83 ARG A N 1
ATOM 668 C CA . ARG A 1 83 ? -7.765 -6.431 25.327 1.00 80.56 83 ARG A CA 1
ATOM 669 C C . ARG A 1 83 ? -7.817 -5.411 26.459 1.00 80.56 83 ARG A C 1
ATOM 671 O O . ARG A 1 83 ? -8.494 -5.654 27.457 1.00 80.56 83 ARG A O 1
ATOM 678 N N . ASN A 1 84 ? -7.109 -4.299 26.299 1.00 80.38 84 ASN A N 1
ATOM 679 C CA . ASN A 1 84 ? -7.021 -3.247 27.307 1.00 80.38 84 ASN A CA 1
ATOM 680 C C . ASN A 1 84 ? -8.257 -2.360 27.325 1.00 80.38 84 ASN A C 1
ATOM 682 O O . ASN A 1 84 ? -8.421 -1.589 28.264 1.00 80.38 84 ASN A O 1
ATOM 686 N N . ARG A 1 85 ? -9.148 -2.505 26.334 1.00 75.88 85 ARG A N 1
ATOM 687 C CA . ARG A 1 85 ? -10.272 -1.599 26.134 1.00 75.88 85 ARG A CA 1
ATOM 688 C C . ARG A 1 85 ? -9.724 -0.172 26.053 1.00 75.88 85 ARG A C 1
ATOM 690 O O . ARG A 1 85 ? -10.088 0.697 26.836 1.00 75.88 85 ARG A O 1
ATOM 697 N N . GLU A 1 86 ? -8.817 0.039 25.113 1.00 80.25 86 GLU A N 1
ATOM 698 C CA . GLU A 1 86 ? -8.241 1.343 24.821 1.00 80.25 86 GLU A CA 1
ATOM 699 C C . GLU A 1 86 ? -8.264 1.595 23.317 1.00 80.25 86 GLU A C 1
ATOM 701 O O . GLU A 1 86 ? -8.303 0.679 22.501 1.00 80.25 86 GLU A O 1
ATOM 706 N N . ARG A 1 87 ? -8.291 2.874 22.949 1.00 77.94 87 ARG A N 1
ATOM 707 C CA . ARG A 1 87 ? -8.113 3.306 21.567 1.00 77.94 87 ARG A CA 1
ATOM 708 C C . ARG A 1 87 ? -6.822 4.099 21.532 1.00 77.94 87 ARG A C 1
ATOM 710 O O . ARG A 1 87 ? -6.832 5.307 21.771 1.00 77.94 87 ARG A O 1
ATOM 717 N N . SER A 1 88 ? -5.715 3.402 21.317 1.00 84.75 88 SER A N 1
ATOM 718 C CA . SER A 1 88 ? -4.397 4.003 21.421 1.00 84.75 88 SER A CA 1
ATOM 719 C C . SER A 1 88 ? -4.129 4.931 20.238 1.00 84.75 88 SER A C 1
ATOM 721 O O . SER A 1 88 ? -4.476 4.659 19.085 1.00 84.75 88 SER A O 1
ATOM 723 N N . LEU A 1 89 ? -3.459 6.050 20.518 1.00 88.62 89 LEU A N 1
ATOM 724 C CA . LEU A 1 89 ? -2.926 6.915 19.464 1.00 88.62 89 LEU A CA 1
ATOM 725 C C . LEU A 1 89 ? -1.859 6.192 18.636 1.00 88.62 89 LEU A C 1
ATOM 727 O O . LEU A 1 89 ? -1.673 6.524 17.469 1.00 88.62 89 LEU A O 1
ATOM 731 N N . LEU A 1 90 ? -1.198 5.188 19.223 1.00 90.94 90 LEU A N 1
ATOM 732 C CA . LEU A 1 90 ? -0.212 4.358 18.546 1.00 90.94 90 LEU A CA 1
ATOM 733 C C . LEU A 1 90 ? -0.844 3.581 17.386 1.00 90.94 90 LEU A C 1
ATOM 735 O O . LEU A 1 90 ? -0.324 3.635 16.277 1.00 90.94 90 LEU A O 1
ATOM 739 N N . LEU A 1 91 ? -1.987 2.924 17.608 1.00 89.38 91 LEU A N 1
ATOM 740 C CA . LEU A 1 91 ? -2.698 2.210 16.548 1.00 89.38 91 LEU A CA 1
ATOM 741 C C . LEU A 1 91 ? -3.164 3.154 15.442 1.00 89.38 91 LEU A C 1
ATOM 743 O O . LEU A 1 91 ? -2.983 2.865 14.264 1.00 89.38 91 LEU A O 1
ATOM 747 N N . VAL A 1 92 ? -3.712 4.313 15.817 1.00 90.25 92 VAL A N 1
ATOM 748 C CA . VAL A 1 92 ? -4.152 5.332 14.853 1.00 90.25 92 VAL A CA 1
ATOM 749 C C . VAL A 1 92 ? -2.979 5.821 14.003 1.00 90.25 92 VAL A C 1
ATOM 751 O O . VAL A 1 92 ? -3.086 5.851 12.779 1.00 90.25 92 VAL A O 1
ATOM 754 N N . ALA A 1 93 ? -1.851 6.166 14.627 1.00 93.25 93 ALA A N 1
ATOM 755 C CA . ALA A 1 93 ? -0.649 6.584 13.913 1.00 93.25 93 ALA A CA 1
ATOM 756 C C . ALA A 1 93 ? -0.125 5.474 12.991 1.00 93.25 93 ALA A C 1
ATOM 758 O O . ALA A 1 93 ? 0.246 5.748 11.854 1.00 93.25 93 ALA A O 1
ATOM 759 N N . ASN A 1 94 ? -0.152 4.222 13.451 1.00 94.94 94 ASN A N 1
ATOM 760 C CA . ASN A 1 94 ? 0.291 3.068 12.680 1.00 94.94 94 ASN A CA 1
ATOM 761 C C . ASN A 1 94 ? -0.573 2.826 11.428 1.00 94.94 94 ASN A C 1
ATOM 763 O O . ASN A 1 94 ? -0.044 2.610 10.338 1.00 94.94 94 ASN A O 1
ATOM 767 N N . LEU A 1 95 ? -1.899 2.921 11.563 1.00 93.75 95 LEU A N 1
ATOM 768 C CA . LEU A 1 95 ? -2.847 2.795 10.451 1.00 93.75 95 LEU A CA 1
ATOM 769 C C . LEU A 1 95 ? -2.664 3.916 9.422 1.00 93.75 95 LEU A C 1
ATOM 771 O O . LEU A 1 95 ? -2.598 3.652 8.224 1.00 93.75 95 LEU A O 1
ATOM 775 N N . TRP A 1 96 ? -2.511 5.162 9.877 1.00 96.38 96 TRP A N 1
ATOM 776 C CA . TRP A 1 96 ? -2.284 6.298 8.981 1.00 96.38 96 TRP A CA 1
ATOM 777 C C . TRP A 1 96 ? -0.904 6.283 8.323 1.00 96.38 96 TRP A C 1
ATOM 779 O O . TRP A 1 96 ? -0.790 6.678 7.165 1.00 96.38 96 TRP A O 1
ATOM 789 N N . LEU A 1 97 ? 0.131 5.790 9.009 1.00 97.25 97 LEU A N 1
ATOM 790 C CA . LEU A 1 97 ? 1.442 5.568 8.402 1.00 97.25 97 LEU A CA 1
ATOM 791 C C . LEU A 1 97 ? 1.361 4.496 7.308 1.00 97.25 97 LEU A C 1
ATOM 793 O O . LEU A 1 97 ? 1.856 4.720 6.205 1.00 97.25 97 LEU A O 1
ATOM 797 N N . THR A 1 98 ? 0.673 3.383 7.580 1.00 97.12 98 THR A N 1
ATOM 798 C CA . THR A 1 98 ? 0.414 2.324 6.588 1.00 97.12 98 THR A CA 1
ATOM 799 C C . THR A 1 98 ? -0.322 2.898 5.375 1.00 97.12 98 THR A C 1
ATOM 801 O O . THR A 1 98 ? 0.108 2.711 4.236 1.00 97.12 98 THR A O 1
ATOM 804 N N . ALA A 1 99 ? -1.386 3.673 5.609 1.00 97.56 99 ALA A N 1
ATOM 805 C CA . ALA A 1 99 ? -2.164 4.323 4.561 1.00 97.56 99 ALA A CA 1
ATOM 806 C C . ALA A 1 99 ? -1.320 5.307 3.734 1.00 97.56 99 ALA A C 1
ATOM 808 O O . ALA A 1 99 ? -1.350 5.251 2.505 1.00 97.56 99 ALA A O 1
ATOM 809 N N . LEU A 1 100 ? -0.514 6.155 4.379 1.00 98.12 100 LEU A N 1
ATOM 810 C CA . LEU A 1 100 ? 0.366 7.103 3.697 1.00 98.12 100 LEU A CA 1
ATOM 811 C C . LEU A 1 100 ? 1.403 6.384 2.829 1.00 98.12 100 LEU A C 1
ATOM 813 O O . LEU A 1 100 ? 1.566 6.731 1.662 1.00 98.12 100 LEU A O 1
ATOM 817 N N . MET A 1 101 ? 2.081 5.368 3.366 1.00 98.25 101 MET A N 1
ATOM 818 C CA . MET A 1 101 ? 3.058 4.608 2.583 1.00 98.25 101 MET A CA 1
ATOM 819 C C . MET A 1 101 ? 2.381 3.868 1.425 1.00 98.25 101 MET A C 1
ATOM 821 O O . MET A 1 101 ? 2.910 3.859 0.315 1.00 98.25 101 MET A O 1
ATOM 825 N N . SER A 1 102 ? 1.175 3.329 1.635 1.00 97.81 102 SER A N 1
ATOM 826 C CA . SER A 1 102 ? 0.412 2.681 0.564 1.00 97.81 102 SER A CA 1
ATOM 827 C C . SER A 1 102 ? 0.005 3.641 -0.555 1.00 97.81 102 SER A C 1
ATOM 829 O O . SER A 1 102 ? -0.008 3.254 -1.722 1.00 97.81 102 SER A O 1
ATOM 831 N N . LEU A 1 103 ? -0.293 4.898 -0.215 1.00 98.12 103 LEU A N 1
ATOM 832 C CA . LEU A 1 103 ? -0.599 5.958 -1.169 1.00 98.12 103 LEU A CA 1
ATOM 833 C C . LEU A 1 103 ? 0.635 6.317 -1.998 1.00 98.12 103 LEU A C 1
ATOM 835 O O . LEU A 1 103 ? 0.527 6.464 -3.212 1.00 98.12 103 LEU A O 1
ATOM 839 N N . LEU A 1 104 ? 1.805 6.439 -1.366 1.00 98.06 104 LEU A N 1
ATOM 840 C CA . LEU A 1 104 ? 3.055 6.742 -2.069 1.00 98.06 104 LEU A CA 1
ATOM 841 C C . LEU A 1 104 ? 3.446 5.605 -3.025 1.00 98.06 104 LEU A C 1
ATOM 843 O O . LEU A 1 104 ? 3.695 5.863 -4.201 1.00 98.06 104 LEU A O 1
ATOM 847 N N . ILE A 1 105 ? 3.404 4.352 -2.557 1.00 97.75 105 ILE A N 1
ATOM 848 C CA . ILE A 1 105 ? 3.668 3.162 -3.386 1.00 97.75 105 ILE A CA 1
ATOM 849 C C . ILE A 1 105 ? 2.655 3.067 -4.533 1.00 97.75 105 ILE A C 1
ATOM 851 O O . ILE A 1 105 ? 3.041 2.879 -5.685 1.00 97.75 105 ILE A O 1
ATOM 855 N N . GLY A 1 106 ? 1.362 3.242 -4.244 1.00 97.12 106 GLY A N 1
ATOM 856 C CA . GLY A 1 106 ? 0.310 3.234 -5.260 1.00 97.12 106 GLY A CA 1
ATOM 857 C C . GLY A 1 106 ? 0.493 4.344 -6.298 1.00 97.12 106 GLY A C 1
ATOM 858 O O . GLY A 1 106 ? 0.312 4.110 -7.489 1.00 97.12 106 GLY A O 1
ATOM 859 N N . SER A 1 107 ? 0.943 5.528 -5.877 1.00 97.38 107 SER A N 1
ATOM 860 C CA . SER A 1 107 ? 1.245 6.639 -6.785 1.00 97.38 107 SER A CA 1
ATOM 861 C C . SER A 1 107 ? 2.431 6.323 -7.704 1.00 97.38 107 SER A C 1
ATOM 863 O O . SER A 1 107 ? 2.380 6.656 -8.887 1.00 97.38 107 SER A O 1
ATOM 865 N N . CYS A 1 108 ? 3.470 5.640 -7.205 1.00 96.88 108 CYS A N 1
ATOM 866 C CA . CYS A 1 108 ? 4.549 5.110 -8.045 1.00 96.88 108 CYS A CA 1
ATOM 867 C C . CYS A 1 108 ? 4.034 4.076 -9.054 1.00 96.88 108 CYS A C 1
ATOM 869 O O . CYS A 1 108 ? 4.440 4.088 -10.211 1.00 96.88 108 CYS A O 1
ATOM 871 N N . ALA A 1 109 ? 3.121 3.195 -8.639 1.00 96.38 109 ALA A N 1
ATOM 872 C CA . ALA A 1 109 ? 2.564 2.170 -9.521 1.00 96.38 109 ALA A CA 1
ATOM 873 C C . ALA A 1 109 ? 1.707 2.779 -10.637 1.00 96.38 109 ALA A C 1
ATOM 875 O O . ALA A 1 109 ? 1.755 2.317 -11.774 1.00 96.38 109 ALA A O 1
ATOM 876 N N . ILE A 1 110 ? 0.970 3.848 -10.327 1.00 96.00 110 ILE A N 1
ATOM 877 C CA . ILE A 1 110 ? 0.172 4.601 -11.299 1.00 96.00 110 ILE A CA 1
ATOM 878 C C . ILE A 1 110 ? 1.060 5.378 -12.279 1.00 96.00 110 ILE A C 1
ATOM 880 O O . ILE A 1 110 ? 0.700 5.519 -13.445 1.00 96.00 110 ILE A O 1
ATOM 884 N N . SER A 1 111 ? 2.203 5.899 -11.824 1.00 96.00 111 SER A N 1
ATOM 885 C CA . SER A 1 111 ? 3.113 6.682 -12.670 1.00 96.00 111 SER A CA 1
ATOM 886 C C . SER A 1 111 ? 4.128 5.838 -13.448 1.00 96.00 111 SER A C 1
ATOM 888 O O . SER A 1 111 ? 4.851 6.388 -14.289 1.00 96.00 111 SER A O 1
ATOM 890 N N . LEU A 1 112 ? 4.161 4.524 -13.201 1.00 95.56 112 LEU A N 1
ATOM 891 C CA . LEU A 1 112 ? 4.988 3.571 -13.928 1.00 95.56 112 LEU A CA 1
ATOM 892 C C . LEU A 1 112 ? 4.660 3.606 -15.423 1.00 95.56 112 LEU A C 1
ATOM 894 O O . LEU A 1 112 ? 3.510 3.473 -15.841 1.00 95.56 112 LEU A O 1
ATOM 898 N N . ASN A 1 113 ? 5.695 3.747 -16.238 1.00 93.75 113 ASN A N 1
ATOM 899 C CA . ASN A 1 113 ? 5.580 3.698 -17.686 1.00 93.75 113 ASN A CA 1
ATOM 900 C C . ASN A 1 113 ? 6.805 3.022 -18.314 1.00 93.75 113 ASN A C 1
ATOM 902 O O . ASN A 1 113 ? 7.766 2.693 -17.621 1.00 93.75 113 ASN A O 1
ATOM 906 N N . ARG A 1 114 ? 6.742 2.812 -19.637 1.00 90.25 114 ARG A N 1
ATOM 907 C CA . ARG A 1 114 ? 7.794 2.167 -20.448 1.00 90.25 114 ARG A CA 1
ATOM 908 C C . ARG A 1 114 ? 8.122 0.715 -20.066 1.00 90.25 114 ARG A C 1
ATOM 910 O O . ARG A 1 114 ? 9.192 0.237 -20.389 1.00 90.25 114 ARG A O 1
ATOM 917 N N . VAL A 1 115 ? 7.187 -0.013 -19.448 1.00 89.50 115 VAL A N 1
ATOM 918 C CA . VAL A 1 115 ? 7.329 -1.468 -19.240 1.00 89.50 115 VAL A CA 1
ATOM 919 C C . VAL A 1 115 ? 6.575 -2.254 -20.314 1.00 89.50 115 VAL A C 1
ATOM 921 O O . VAL A 1 115 ? 7.162 -2.853 -21.207 1.00 89.50 115 VAL A O 1
ATOM 924 N N . SER A 1 116 ? 5.246 -2.234 -20.255 1.00 93.00 116 SER A N 1
ATOM 925 C CA . SER A 1 116 ? 4.345 -2.699 -21.315 1.00 93.00 116 SER A CA 1
ATOM 926 C C . SER A 1 116 ? 2.952 -2.135 -21.040 1.00 93.00 116 SER A C 1
ATOM 928 O O . SER A 1 116 ? 2.638 -1.854 -19.883 1.00 93.00 116 SER A O 1
ATOM 930 N N . ASP A 1 117 ? 2.087 -2.000 -22.048 1.00 93.06 117 ASP A N 1
ATOM 931 C CA . ASP A 1 117 ? 0.723 -1.486 -21.830 1.00 93.06 117 ASP A CA 1
ATOM 932 C C . ASP A 1 117 ? -0.047 -2.325 -20.803 1.00 93.06 117 ASP A C 1
ATOM 934 O O . ASP A 1 117 ? -0.721 -1.789 -19.923 1.00 93.06 117 ASP A O 1
ATOM 938 N N . THR A 1 118 ? 0.115 -3.650 -20.862 1.00 94.56 118 THR A N 1
ATOM 939 C CA . THR A 1 118 ? -0.534 -4.569 -19.919 1.00 94.56 118 THR A CA 1
ATOM 940 C C . THR A 1 118 ? 0.011 -4.383 -18.505 1.00 94.56 118 THR A C 1
ATOM 942 O O . THR A 1 118 ? -0.770 -4.236 -17.568 1.00 94.56 118 THR A O 1
ATOM 945 N N . THR A 1 119 ? 1.336 -4.339 -18.339 1.00 94.25 119 THR A N 1
ATOM 946 C CA . THR A 1 119 ? 1.969 -4.133 -17.028 1.00 94.25 119 THR A CA 1
ATOM 947 C C . THR A 1 119 ? 1.581 -2.784 -16.435 1.00 94.25 119 THR A C 1
ATOM 949 O O . THR A 1 119 ? 1.232 -2.722 -15.261 1.00 94.25 119 THR A O 1
ATOM 952 N N . ASN A 1 120 ? 1.579 -1.719 -17.239 1.00 93.75 120 ASN A N 1
ATOM 953 C CA . ASN A 1 120 ? 1.235 -0.374 -16.783 1.00 93.75 120 ASN A CA 1
ATOM 954 C C . ASN A 1 120 ? -0.225 -0.317 -16.294 1.00 93.75 120 ASN A C 1
ATOM 956 O O . ASN A 1 120 ? -0.490 0.180 -15.201 1.00 93.75 120 ASN A O 1
ATOM 960 N N . ILE A 1 121 ? -1.173 -0.890 -17.050 1.00 96.75 121 ILE A N 1
ATOM 961 C CA . ILE A 1 121 ? -2.589 -0.955 -16.645 1.00 96.75 121 ILE A CA 1
ATOM 962 C C . ILE A 1 121 ? -2.754 -1.770 -15.358 1.00 96.75 121 ILE A C 1
ATOM 964 O O . ILE A 1 121 ? -3.440 -1.335 -14.431 1.00 96.75 121 ILE A O 1
ATOM 968 N N . LEU A 1 122 ? -2.117 -2.940 -15.277 1.00 97.31 122 LEU A N 1
ATOM 969 C CA . LEU A 1 122 ? -2.176 -3.780 -14.083 1.00 97.31 122 LEU A CA 1
ATOM 970 C C . LEU A 1 122 ? -1.564 -3.079 -12.861 1.00 97.31 122 LEU A C 1
ATOM 972 O O . LEU A 1 122 ? -2.114 -3.200 -11.770 1.00 97.31 122 LEU A O 1
ATOM 976 N N . SER A 1 123 ? -0.495 -2.296 -13.031 1.00 97.25 123 SER A N 1
ATOM 977 C CA . SER A 1 123 ? 0.114 -1.497 -11.957 1.00 97.25 123 SER A CA 1
ATOM 978 C C . SER A 1 123 ? -0.801 -0.383 -11.464 1.00 97.25 123 SER A C 1
ATOM 980 O O . SER A 1 123 ? -0.908 -0.187 -10.255 1.00 97.25 123 SER A O 1
ATOM 982 N N . ILE A 1 124 ? -1.541 0.280 -12.357 1.00 97.69 124 ILE A N 1
ATOM 983 C CA . ILE A 1 124 ? -2.570 1.256 -11.968 1.00 97.69 124 ILE A CA 1
ATOM 984 C C . ILE A 1 124 ? -3.649 0.578 -11.115 1.00 97.69 124 ILE A C 1
ATOM 986 O O . ILE A 1 124 ? -3.976 1.057 -10.030 1.00 97.69 124 ILE A O 1
ATOM 990 N N . VAL A 1 125 ? -4.191 -0.551 -11.583 1.00 98.06 125 VAL A N 1
ATOM 991 C CA . VAL A 1 125 ? -5.250 -1.278 -10.867 1.00 98.06 125 VAL A CA 1
ATOM 992 C C . VAL A 1 125 ? -4.748 -1.779 -9.511 1.00 98.06 125 VAL A C 1
ATOM 994 O O . VAL A 1 125 ? -5.419 -1.576 -8.498 1.00 98.06 125 VAL A O 1
ATOM 997 N N . ALA A 1 126 ? -3.559 -2.381 -9.475 1.00 97.75 126 ALA A N 1
ATOM 998 C CA . ALA A 1 126 ? -2.941 -2.867 -8.248 1.00 97.75 126 ALA A CA 1
ATOM 999 C C . ALA A 1 126 ? -2.693 -1.729 -7.247 1.00 97.75 126 ALA A C 1
ATOM 1001 O O . ALA A 1 126 ? -3.067 -1.857 -6.079 1.00 97.75 126 ALA A O 1
ATO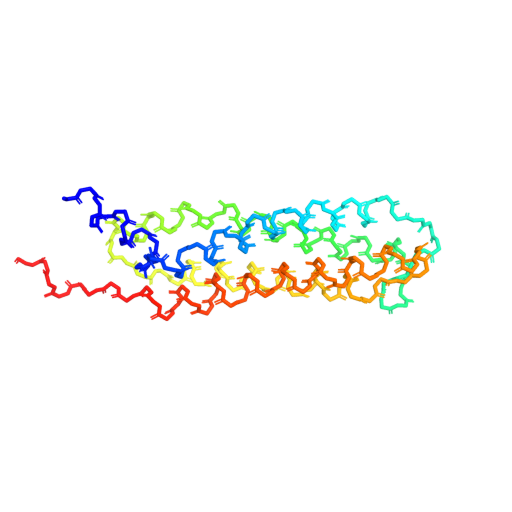M 1002 N N . GLY A 1 127 ? -2.144 -0.601 -7.710 1.00 97.56 127 GLY A N 1
ATOM 1003 C CA . GLY A 1 127 ? -1.908 0.587 -6.893 1.00 97.56 127 GLY A CA 1
ATOM 1004 C C . GLY A 1 127 ? -3.197 1.138 -6.292 1.00 97.56 127 GLY A C 1
ATOM 1005 O O . GLY A 1 127 ? -3.257 1.377 -5.089 1.00 97.56 127 GLY A O 1
ATOM 1006 N N . LEU A 1 128 ? -4.262 1.253 -7.092 1.00 97.94 128 LEU A N 1
ATOM 1007 C CA . LEU A 1 128 ? -5.567 1.712 -6.613 1.00 97.94 128 LEU A CA 1
ATOM 1008 C C . LEU A 1 128 ? -6.164 0.773 -5.563 1.00 97.94 128 LEU A C 1
ATOM 1010 O O . LEU A 1 128 ? -6.582 1.244 -4.510 1.00 97.94 128 LEU A O 1
ATOM 1014 N N . ILE A 1 129 ? -6.190 -0.539 -5.817 1.00 98.00 129 ILE A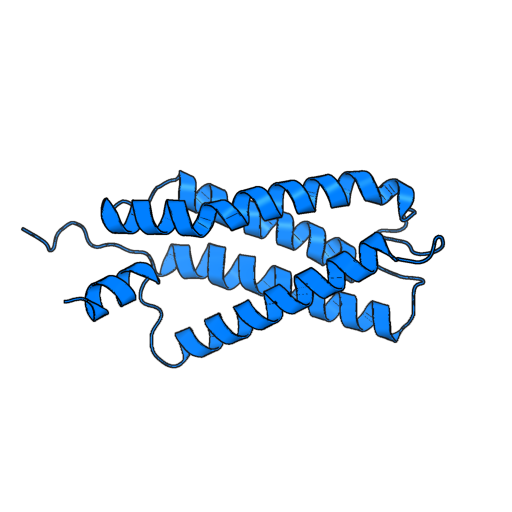 N 1
ATOM 1015 C CA . ILE A 1 129 ? -6.702 -1.532 -4.857 1.00 98.00 129 ILE A CA 1
ATOM 1016 C C . ILE A 1 129 ? -5.945 -1.429 -3.531 1.00 98.00 129 ILE A C 1
ATOM 1018 O O . ILE A 1 129 ? -6.562 -1.338 -2.469 1.00 98.00 129 ILE A O 1
ATOM 1022 N N . PHE A 1 130 ? -4.614 -1.415 -3.611 1.00 97.25 130 PHE A N 1
ATOM 1023 C CA . PHE A 1 130 ? -3.726 -1.374 -2.459 1.00 97.25 130 PHE A CA 1
ATOM 1024 C C . PHE A 1 130 ? -3.939 -0.109 -1.621 1.00 97.25 130 PHE A C 1
ATOM 1026 O O . PHE A 1 130 ? -4.176 -0.190 -0.416 1.00 97.25 130 PHE A O 1
ATOM 1033 N N . THR A 1 131 ? -3.942 1.063 -2.262 1.00 97.38 131 THR A N 1
ATOM 1034 C CA . THR A 1 131 ? -4.179 2.342 -1.586 1.00 97.38 131 THR A CA 1
ATOM 1035 C C . THR A 1 131 ? -5.592 2.432 -1.012 1.00 97.38 131 THR A C 1
ATOM 1037 O O . THR A 1 131 ? -5.762 2.832 0.140 1.00 97.38 131 THR A O 1
ATOM 1040 N N . ILE A 1 132 ? -6.621 2.063 -1.785 1.00 97.00 132 ILE A N 1
ATOM 1041 C CA . ILE A 1 132 ? -8.018 2.153 -1.338 1.00 97.00 132 ILE A CA 1
ATOM 1042 C C . ILE A 1 132 ? -8.226 1.299 -0.094 1.00 97.00 132 ILE A C 1
ATOM 1044 O O . ILE A 1 132 ? -8.882 1.761 0.835 1.00 97.00 132 ILE A O 1
ATOM 1048 N N . HIS A 1 133 ? -7.655 0.094 -0.038 1.00 96.06 133 HIS A N 1
ATOM 1049 C CA . HIS A 1 133 ? -7.831 -0.760 1.128 1.00 96.06 133 HIS A CA 1
ATOM 1050 C C . HIS A 1 133 ? -7.283 -0.116 2.401 1.00 96.06 133 HIS A C 1
ATOM 1052 O O . HIS A 1 133 ? -8.019 0.073 3.369 1.00 96.06 133 HIS A O 1
ATOM 1058 N N . HIS A 1 134 ? -6.017 0.293 2.378 1.00 96.31 134 HIS A N 1
ATOM 1059 C CA . HIS A 1 134 ? -5.369 0.835 3.566 1.00 96.31 134 HIS A CA 1
ATOM 1060 C C . HIS A 1 134 ? -5.924 2.207 3.975 1.00 96.31 134 HIS A C 1
ATOM 1062 O O . HIS A 1 134 ? -6.033 2.508 5.162 1.00 96.31 134 HIS A O 1
ATOM 1068 N N . VAL A 1 135 ? -6.337 3.044 3.019 1.00 96.19 135 VAL A N 1
ATOM 1069 C CA . VAL A 1 135 ? -6.951 4.343 3.332 1.00 96.19 135 VAL A CA 1
ATOM 1070 C C . VAL A 1 135 ? -8.389 4.169 3.822 1.00 96.19 135 VAL A C 1
ATOM 1072 O O . VAL A 1 135 ? -8.756 4.686 4.877 1.00 96.19 135 VAL A O 1
ATOM 1075 N N . VAL A 1 136 ? -9.231 3.468 3.061 1.00 93.56 136 VAL A N 1
ATOM 1076 C CA . VAL A 1 136 ? -10.674 3.417 3.328 1.00 93.56 136 VAL A CA 1
ATOM 1077 C C . VAL A 1 136 ? -10.996 2.427 4.433 1.00 93.56 136 VAL A C 1
ATOM 1079 O O . VAL A 1 136 ? -11.725 2.784 5.357 1.00 93.56 136 VAL A O 1
ATOM 1082 N N . PHE A 1 137 ? -10.476 1.202 4.367 1.00 90.19 137 PHE A N 1
ATOM 1083 C CA . PHE A 1 137 ? -10.800 0.185 5.360 1.00 90.19 137 PHE A CA 1
ATOM 1084 C C . PHE A 1 137 ? -9.947 0.321 6.620 1.00 90.19 137 PHE A C 1
ATOM 1086 O O . PHE A 1 137 ? -10.494 0.428 7.720 1.00 90.19 137 PHE A O 1
ATOM 1093 N N . ASP A 1 138 ? -8.626 0.363 6.466 1.00 90.06 138 ASP A N 1
ATOM 1094 C CA . ASP A 1 138 ? -7.741 0.294 7.629 1.00 90.06 138 ASP A CA 1
ATOM 1095 C C . ASP A 1 138 ? -7.674 1.628 8.375 1.00 90.06 138 ASP A C 1
ATOM 1097 O O . ASP A 1 138 ? -7.812 1.643 9.592 1.00 90.06 138 ASP A O 1
ATOM 1101 N N . ALA A 1 139 ? -7.518 2.765 7.690 1.00 90.81 139 ALA A N 1
ATOM 1102 C CA . ALA A 1 139 ? -7.473 4.063 8.365 1.00 90.81 139 ALA A CA 1
ATOM 1103 C C . ALA A 1 139 ? -8.876 4.611 8.679 1.00 90.81 139 ALA A C 1
ATOM 1105 O O . ALA A 1 139 ? -9.206 4.827 9.844 1.00 90.81 139 ALA A O 1
ATOM 1106 N N . ILE A 1 140 ? -9.730 4.831 7.673 1.00 91.00 140 ILE A N 1
ATOM 1107 C CA . ILE A 1 140 ? -11.014 5.530 7.866 1.00 91.00 140 ILE A CA 1
ATOM 1108 C C . ILE A 1 140 ? -12.048 4.647 8.574 1.00 91.00 140 ILE A C 1
ATOM 1110 O O . ILE A 1 140 ? -12.573 5.032 9.624 1.00 91.00 140 ILE A O 1
ATOM 1114 N N . PHE A 1 141 ? -12.371 3.479 8.013 1.00 86.38 141 PHE A N 1
ATOM 1115 C CA . PHE A 1 141 ? -13.452 2.634 8.521 1.00 86.38 141 PHE A CA 1
ATOM 1116 C C . PHE A 1 141 ? -13.137 2.109 9.920 1.00 86.38 141 PHE A C 1
ATOM 1118 O O . PHE A 1 141 ? -14.000 2.185 10.798 1.00 86.38 141 PHE A O 1
ATOM 1125 N N . TRP A 1 142 ? -11.906 1.650 10.164 1.00 83.25 142 TRP A N 1
ATOM 1126 C CA . TRP A 1 142 ? -11.484 1.244 11.504 1.00 83.25 142 TRP A CA 1
ATOM 1127 C C . TRP A 1 142 ? -11.628 2.398 12.507 1.00 83.25 142 TRP A C 1
ATOM 1129 O O . TRP A 1 142 ? -12.243 2.233 13.561 1.00 83.25 142 TRP A O 1
ATOM 1139 N N . GLN A 1 143 ? -11.159 3.604 12.161 1.00 83.94 143 GLN A N 1
ATOM 1140 C CA . GLN A 1 143 ? -11.233 4.778 13.036 1.00 83.94 143 GLN A CA 1
ATOM 1141 C C . GLN A 1 143 ? -12.679 5.206 13.350 1.00 83.94 143 GLN A C 1
ATOM 1143 O O . GLN A 1 143 ? -12.948 5.737 14.437 1.00 83.94 143 GLN A O 1
ATOM 1148 N N . GLN A 1 144 ? -13.609 5.001 12.417 1.00 83.88 144 GLN A N 1
ATOM 1149 C CA . GLN A 1 144 ? -15.027 5.323 12.590 1.00 83.88 144 GLN A CA 1
ATOM 1150 C C . GLN A 1 144 ? -15.799 4.241 13.354 1.00 83.88 144 GLN A C 1
ATOM 1152 O O . GLN A 1 144 ? -16.690 4.576 14.138 1.00 83.88 144 GLN A O 1
ATOM 1157 N N . SER A 1 145 ? -15.453 2.971 13.145 1.00 76.31 145 SER A N 1
ATOM 1158 C CA . SER A 1 145 ? -16.207 1.818 13.654 1.00 76.31 145 SER A CA 1
ATOM 1159 C C . SER A 1 145 ? -15.692 1.330 15.006 1.00 76.31 145 SER A C 1
ATOM 1161 O O . SER A 1 145 ? -16.476 0.882 15.844 1.00 76.31 145 SER A O 1
ATOM 1163 N N . PHE A 1 146 ? -14.396 1.499 15.288 1.00 71.06 146 PHE A N 1
ATOM 1164 C CA . PHE A 1 146 ? -13.818 1.189 16.591 1.00 71.06 146 PHE A CA 1
ATOM 1165 C C . PHE A 1 146 ? -14.156 2.293 17.605 1.00 71.06 146 PHE A C 1
ATOM 1167 O O . PHE A 1 146 ? -13.381 3.218 17.881 1.00 71.06 146 PHE A O 1
ATOM 1174 N N . LYS A 1 147 ? -15.375 2.197 18.146 1.00 66.50 147 LYS A N 1
ATOM 1175 C CA . LYS A 1 147 ? -15.902 3.000 19.258 1.00 66.50 147 LYS A CA 1
ATOM 1176 C C . LYS A 1 147 ? -16.172 2.096 20.461 1.00 66.50 147 LYS A C 1
ATOM 1178 O O . LYS A 1 147 ? -17.327 1.787 20.752 1.00 66.50 147 LYS A O 1
ATOM 1183 N N . PRO A 1 148 ? -15.134 1.608 21.143 1.00 56.47 148 PRO A N 1
ATOM 1184 C CA . PRO A 1 148 ? -15.344 0.824 22.348 1.00 56.47 148 PRO A CA 1
ATOM 1185 C C . PRO A 1 148 ? -16.055 1.682 23.415 1.00 56.47 148 PRO A C 1
ATOM 1187 O O . PRO A 1 148 ? -15.530 2.680 23.902 1.00 56.47 148 PRO A O 1
ATOM 1190 N N . ASN A 1 149 ? -17.298 1.313 23.741 1.00 50.75 149 ASN A N 1
ATOM 1191 C CA . ASN A 1 149 ? -18.070 1.918 24.825 1.00 50.75 149 ASN A CA 1
ATOM 1192 C C . ASN A 1 149 ? -17.538 1.389 26.163 1.00 50.75 149 ASN A C 1
ATOM 1194 O O . ASN A 1 149 ? -17.928 0.313 26.616 1.00 50.75 149 ASN A O 1
ATOM 1198 N N . TYR A 1 150 ? -16.655 2.147 26.810 1.00 50.84 150 TYR A N 1
ATOM 1199 C CA . TYR A 1 150 ? -16.068 1.760 28.100 1.00 50.84 150 TYR A CA 1
ATOM 1200 C C . TYR A 1 150 ? -17.034 1.853 29.288 1.00 50.84 150 TYR A C 1
ATOM 1202 O O . TYR A 1 150 ? -16.746 1.315 30.350 1.00 50.84 150 TYR A O 1
ATOM 1210 N N . ASN A 1 151 ? -18.208 2.463 29.100 1.00 43.84 151 ASN A N 1
ATOM 1211 C CA . ASN A 1 151 ? -19.177 2.732 30.168 1.00 43.84 151 ASN A CA 1
ATOM 1212 C C . ASN A 1 151 ? -20.216 1.613 30.395 1.00 43.84 151 ASN A C 1
ATOM 1214 O O . ASN A 1 151 ? -21.138 1.807 31.178 1.00 43.84 151 ASN A O 1
ATOM 1218 N N . GLN A 1 152 ? -20.129 0.473 29.699 1.00 44.59 152 GLN A N 1
ATOM 1219 C CA . GLN A 1 152 ? -21.169 -0.577 29.729 1.00 44.59 152 GLN A CA 1
ATOM 1220 C C . GLN A 1 152 ? -20.706 -1.924 30.303 1.00 44.59 152 GLN A C 1
ATOM 1222 O O . GLN A 1 152 ? -21.364 -2.939 30.100 1.00 44.59 152 GLN A O 1
ATOM 1227 N N . ILE A 1 153 ? -19.578 -1.958 31.010 1.00 42.66 153 ILE A N 1
ATOM 1228 C CA . ILE A 1 153 ? -19.117 -3.164 31.707 1.00 42.66 153 ILE A CA 1
ATOM 1229 C C . ILE A 1 153 ? -18.701 -2.754 33.123 1.00 42.66 153 ILE A C 1
ATOM 1231 O O . ILE A 1 153 ? -17.510 -2.674 33.425 1.00 42.66 153 ILE A O 1
ATOM 1235 N N . VAL A 1 154 ? -19.705 -2.427 33.938 1.00 39.38 154 VAL A N 1
ATOM 1236 C CA . VAL A 1 154 ? -19.638 -2.417 35.406 1.00 39.38 154 VAL A CA 1
ATOM 1237 C C . VAL A 1 154 ? -20.516 -3.557 35.890 1.00 39.38 154 VAL A C 1
ATOM 1239 O O . VAL A 1 154 ? -21.656 -3.643 35.379 1.00 39.38 154 VAL A O 1
#